Protein AF-A0A3M2F5F4-F1 (afdb_monomer_lite)

Radius of gyration: 20.63 Å; chains: 1; bounding box: 65×39×40 Å

pLDDT: mean 79.38, std 19.66, range [42.78, 97.75]

Secondary structure (DSSP, 8-state):
-PPP-------------------SSPPPHHHHHHHHHHHHTT--SHHHHHHHHHHHHHHHHHHHS-HHHHHHHHHHHHHHHHHTT--

Foldseek 3Di:
DDDDDDDDDDPDDDPDPPPDDPDPVDDDLVRLLVVLCVLLPPFDDPLSVQLNVLSVVLVVCVVPHDNVSSVVSSVSSVVSSVCGPVD

Sequence (87 aa):
MRPLLIIPLALMAATSAMAAPFGLTGKSIEERAAELDAQVKGKTDYHAHLARELAMAASAEKAQHDTKVAQALMSLAEREAAKSGRQ

Structure (mmCIF, N/CA/C/O backbone):
data_AF-A0A3M2F5F4-F1
#
_entry.id   AF-A0A3M2F5F4-F1
#
loop_
_atom_site.group_PDB
_atom_site.id
_atom_site.type_symbol
_atom_site.label_atom_id
_atom_site.label_alt_id
_atom_site.label_comp_id
_atom_site.label_asym_id
_atom_site.label_entity_id
_atom_site.label_seq_id
_atom_site.pdbx_PDB_ins_code
_atom_site.Cartn_x
_atom_site.Cartn_y
_atom_site.Cartn_z
_atom_site.occupancy
_atom_site.B_iso_or_equiv
_atom_site.auth_seq_id
_atom_site.auth_comp_id
_atom_site.auth_asym_id
_atom_site.auth_atom_id
_atom_site.pdbx_PDB_model_num
ATOM 1 N N . MET A 1 1 ? 53.206 30.842 22.821 1.00 42.78 1 MET A N 1
ATOM 2 C CA . MET A 1 1 ? 52.812 29.417 22.783 1.00 42.78 1 MET A CA 1
ATOM 3 C C . MET A 1 1 ? 51.370 29.362 22.294 1.00 42.78 1 MET A C 1
ATOM 5 O O . MET A 1 1 ? 50.506 29.894 22.974 1.00 42.78 1 MET A O 1
ATOM 9 N N . ARG A 1 2 ? 51.128 28.896 21.060 1.00 45.28 2 ARG A N 1
ATOM 10 C CA . ARG A 1 2 ? 49.797 28.891 20.416 1.00 45.28 2 ARG A CA 1
ATOM 11 C C . ARG A 1 2 ? 49.154 27.515 20.633 1.00 45.28 2 ARG A C 1
ATOM 13 O O . ARG A 1 2 ? 49.835 26.530 20.352 1.00 45.28 2 ARG A O 1
ATOM 20 N N . PRO A 1 3 ? 47.912 27.418 21.129 1.00 53.16 3 PRO A N 1
ATOM 21 C CA . PRO A 1 3 ? 47.267 26.129 21.333 1.00 53.16 3 PRO A CA 1
ATOM 22 C C . PRO A 1 3 ? 46.763 25.544 20.005 1.00 53.16 3 PRO A C 1
ATOM 24 O O . PRO A 1 3 ? 46.189 26.252 19.177 1.00 53.16 3 PRO A O 1
ATOM 27 N N . LEU A 1 4 ? 47.001 24.240 19.826 1.00 49.78 4 LEU A N 1
ATOM 28 C CA . LEU A 1 4 ? 46.383 23.386 18.812 1.00 49.78 4 LEU A CA 1
ATOM 29 C C . LEU A 1 4 ? 44.851 23.452 18.945 1.00 49.78 4 LEU A C 1
ATOM 31 O O . LEU A 1 4 ? 44.311 23.111 19.995 1.00 49.78 4 LEU A O 1
ATOM 35 N N . LEU A 1 5 ? 44.158 23.831 17.871 1.00 51.03 5 LEU A N 1
ATOM 36 C CA . LEU A 1 5 ? 42.713 23.652 17.735 1.00 51.03 5 LEU A CA 1
ATOM 37 C C . LEU A 1 5 ? 42.447 22.300 17.064 1.00 51.03 5 LEU A C 1
ATOM 39 O O . LEU A 1 5 ? 42.638 22.139 15.861 1.00 51.03 5 LEU A O 1
ATOM 43 N N . ILE A 1 6 ? 42.024 21.326 17.868 1.00 59.12 6 ILE A N 1
ATOM 44 C CA . ILE A 1 6 ? 41.418 20.069 17.422 1.00 59.12 6 ILE A CA 1
ATOM 45 C C . ILE A 1 6 ? 39.981 20.411 17.016 1.00 59.12 6 ILE A C 1
ATOM 47 O O . ILE A 1 6 ? 39.180 20.803 17.862 1.00 59.12 6 ILE A O 1
ATOM 51 N N . ILE A 1 7 ? 39.664 20.319 15.725 1.00 58.59 7 ILE A N 1
ATOM 52 C CA . ILE A 1 7 ? 38.302 20.525 15.216 1.00 58.59 7 ILE A CA 1
ATOM 53 C C . ILE A 1 7 ? 37.513 19.230 15.465 1.00 58.59 7 ILE A C 1
ATOM 55 O O . ILE A 1 7 ? 37.900 18.189 14.928 1.00 58.59 7 ILE A O 1
ATOM 59 N N . PRO A 1 8 ? 36.433 19.247 16.265 1.00 49.38 8 PRO A N 1
ATOM 60 C CA . PRO A 1 8 ? 35.598 18.073 16.447 1.00 49.38 8 PRO A CA 1
ATOM 61 C C . PRO A 1 8 ? 34.759 17.822 15.190 1.00 49.38 8 PRO A C 1
ATOM 63 O O . PRO A 1 8 ? 34.134 18.724 14.631 1.00 49.38 8 PRO A O 1
ATOM 66 N N . LEU A 1 9 ? 34.756 16.558 14.775 1.00 51.78 9 LEU A N 1
ATOM 67 C CA . LEU A 1 9 ? 33.911 15.965 13.749 1.00 51.78 9 LEU A CA 1
ATOM 68 C C . LEU A 1 9 ? 32.430 16.154 14.126 1.00 51.78 9 LEU A C 1
ATOM 70 O O . LEU A 1 9 ? 31.852 15.354 14.860 1.00 51.78 9 LEU A O 1
ATOM 74 N N . ALA A 1 10 ? 31.821 17.244 13.659 1.00 48.97 10 ALA A N 1
ATOM 75 C CA . ALA A 1 10 ? 30.399 17.505 13.831 1.00 48.97 10 ALA A CA 1
ATOM 76 C C . ALA A 1 10 ? 29.594 16.687 12.812 1.00 48.97 10 ALA A C 1
ATOM 78 O O . ALA A 1 10 ? 29.389 17.081 11.665 1.00 48.97 10 ALA A O 1
ATOM 79 N N . LEU A 1 11 ? 29.155 15.522 13.279 1.00 53.88 11 LEU A N 1
ATOM 80 C CA . LEU A 1 11 ? 28.103 14.679 12.727 1.00 53.88 11 LEU A CA 1
ATOM 81 C C . LEU A 1 11 ? 26.804 15.497 12.569 1.00 53.88 11 LEU A C 1
ATOM 83 O O . LEU A 1 11 ? 25.978 15.550 13.478 1.00 53.88 11 LEU A O 1
ATOM 87 N N . MET A 1 12 ? 26.616 16.165 11.428 1.00 52.19 12 MET A N 1
ATOM 88 C CA . MET A 1 12 ? 25.325 16.766 11.084 1.00 52.19 12 MET A CA 1
ATOM 89 C C . MET A 1 12 ? 24.376 15.674 10.593 1.00 52.19 12 MET A C 1
ATOM 91 O O . MET A 1 12 ? 24.379 15.265 9.434 1.00 52.19 12 MET A O 1
ATOM 95 N N . ALA A 1 13 ? 23.557 15.214 11.535 1.00 54.72 13 ALA A N 1
ATOM 96 C CA . ALA A 1 13 ? 22.293 14.551 11.291 1.00 54.72 13 ALA A CA 1
ATOM 97 C C . ALA A 1 13 ? 21.404 15.426 10.391 1.00 54.72 13 ALA A C 1
ATOM 99 O O . ALA A 1 13 ? 20.947 16.492 10.797 1.00 54.72 13 ALA A O 1
ATOM 100 N N . ALA A 1 14 ? 21.152 14.964 9.170 1.00 54.72 14 ALA A N 1
ATOM 101 C CA . ALA A 1 14 ? 20.146 15.535 8.283 1.00 54.72 14 ALA A CA 1
ATOM 102 C C . ALA A 1 14 ? 19.542 14.442 7.391 1.00 54.72 14 ALA A C 1
ATOM 104 O O . ALA A 1 14 ? 19.565 14.527 6.168 1.00 54.72 14 ALA A O 1
ATOM 105 N N . THR A 1 15 ? 18.989 13.391 7.995 1.00 50.56 15 THR A N 1
ATOM 106 C CA . THR A 1 15 ? 17.935 12.618 7.332 1.00 50.56 15 THR A CA 1
ATOM 107 C C . THR A 1 15 ? 16.616 13.298 7.654 1.00 50.56 15 THR A C 1
ATOM 109 O O . THR A 1 15 ? 15.985 13.084 8.685 1.00 50.56 15 THR A O 1
ATOM 112 N N . SER A 1 16 ? 16.251 14.206 6.759 1.00 48.88 16 SER A N 1
ATOM 113 C CA . SER A 1 16 ? 14.942 14.824 6.646 1.00 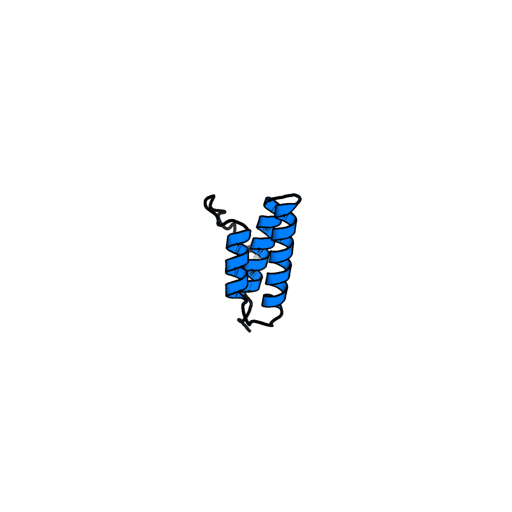48.88 16 SER A CA 1
ATOM 114 C C . SER A 1 16 ? 13.845 13.769 6.800 1.00 48.88 16 SER A C 1
ATOM 116 O O . SER A 1 16 ? 13.624 12.925 5.931 1.00 48.88 16 SER A O 1
ATOM 118 N N . ALA A 1 17 ? 13.138 13.834 7.927 1.00 48.88 17 ALA A N 1
ATOM 119 C CA . ALA A 1 17 ? 11.837 13.216 8.082 1.00 48.88 17 ALA A CA 1
ATOM 120 C C . ALA A 1 17 ? 10.903 13.853 7.044 1.00 48.88 17 ALA A C 1
ATOM 122 O O . ALA A 1 17 ? 10.371 14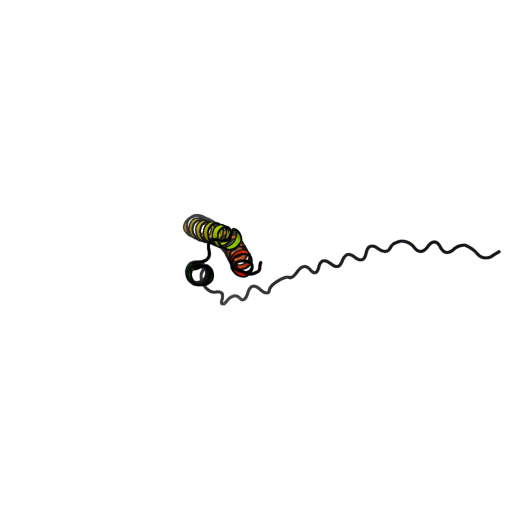.943 7.244 1.00 48.88 17 ALA A O 1
ATOM 123 N N . MET A 1 18 ? 10.748 13.189 5.898 1.00 49.22 18 MET A N 1
ATOM 124 C CA . MET A 1 18 ? 9.739 13.519 4.899 1.00 49.22 18 MET A CA 1
ATOM 125 C C . MET A 1 18 ? 8.365 13.181 5.491 1.00 49.22 18 MET A C 1
ATOM 127 O O . MET A 1 18 ? 7.806 12.111 5.248 1.00 49.22 18 MET A O 1
ATOM 131 N N . ALA A 1 19 ? 7.840 14.088 6.312 1.00 49.41 19 ALA A N 1
ATOM 132 C CA . ALA A 1 19 ? 6.437 14.122 6.679 1.00 49.41 19 ALA A CA 1
ATOM 133 C C . ALA A 1 19 ? 5.647 14.503 5.420 1.00 49.41 19 ALA A C 1
ATOM 135 O O . ALA A 1 19 ? 5.544 15.673 5.060 1.00 49.41 19 ALA A O 1
ATOM 136 N N . ALA A 1 20 ? 5.143 13.500 4.702 1.00 53.28 20 ALA A N 1
ATOM 137 C CA . ALA A 1 20 ? 4.181 13.735 3.636 1.00 53.28 20 ALA A CA 1
ATOM 138 C C . ALA A 1 20 ? 2.847 14.183 4.271 1.00 53.28 20 ALA A C 1
ATOM 140 O O . ALA A 1 20 ? 2.365 13.506 5.184 1.00 53.28 20 ALA A O 1
ATOM 141 N N . PRO A 1 21 ? 2.249 15.304 3.829 1.00 44.31 21 PRO A N 1
ATOM 142 C CA . PRO A 1 21 ? 0.973 15.772 4.350 1.00 44.31 21 PRO A CA 1
ATOM 143 C C . PRO A 1 21 ? -0.135 14.808 3.912 1.00 44.31 21 PRO A C 1
ATOM 145 O O . PRO A 1 21 ? -0.431 14.666 2.727 1.00 44.31 21 PRO A O 1
ATOM 148 N N . PHE A 1 22 ? -0.738 14.125 4.883 1.00 49.28 22 PHE A N 1
ATOM 149 C CA . PHE A 1 22 ? -1.896 13.260 4.682 1.00 49.28 22 PHE A CA 1
ATOM 150 C C . PHE A 1 22 ? -3.130 14.152 4.460 1.00 49.28 22 PHE A C 1
ATOM 152 O O . PHE A 1 22 ? -3.761 14.623 5.406 1.00 49.28 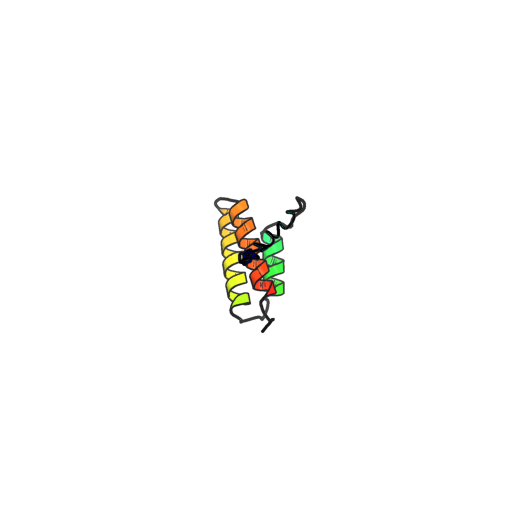22 PHE A O 1
ATOM 159 N N . GLY A 1 23 ? -3.423 14.461 3.195 1.00 45.19 23 GLY A N 1
ATOM 160 C CA . GLY A 1 23 ? -4.623 15.189 2.792 1.00 45.19 23 GLY A CA 1
ATOM 161 C C . GLY A 1 23 ? -5.881 14.370 3.086 1.00 45.19 23 GLY A C 1
ATOM 162 O O . GLY A 1 23 ? -6.039 13.257 2.592 1.00 45.19 23 GLY A O 1
ATOM 163 N N . LEU A 1 24 ? -6.786 14.942 3.879 1.00 48.62 24 LEU A N 1
ATOM 164 C CA . LEU A 1 24 ? -8.072 14.383 4.324 1.00 48.62 24 LEU A CA 1
ATOM 165 C C . LEU A 1 24 ? -9.162 14.314 3.225 1.00 48.62 24 LEU A C 1
ATOM 167 O O . LEU A 1 24 ? -10.345 14.192 3.522 1.00 48.62 24 LEU A O 1
ATOM 171 N N . THR A 1 25 ? -8.762 14.329 1.955 1.00 55.00 25 THR A N 1
ATOM 172 C CA . THR A 1 25 ? -9.578 13.965 0.782 1.00 55.00 25 THR A CA 1
ATOM 173 C C . THR A 1 25 ? -8.848 12.875 -0.010 1.00 55.00 25 THR A C 1
ATOM 175 O O . THR A 1 25 ? -8.625 12.972 -1.213 1.00 55.00 25 THR A O 1
ATOM 178 N N . GLY A 1 26 ? -8.362 11.860 0.705 1.00 64.19 26 GLY A N 1
ATOM 179 C CA . GLY A 1 26 ? -7.600 10.755 0.132 1.00 64.19 26 GLY A CA 1
ATOM 180 C C . GLY A 1 26 ? -8.509 9.694 -0.480 1.00 64.19 26 GLY A C 1
ATOM 181 O O . GLY A 1 26 ? -9.526 9.338 0.115 1.00 64.19 26 GLY A O 1
ATOM 182 N N . LYS A 1 27 ? -8.111 9.170 -1.645 1.00 76.25 27 LYS A N 1
ATOM 183 C CA . LYS A 1 27 ? -8.706 7.974 -2.255 1.00 76.25 27 LYS A CA 1
ATOM 184 C C . LYS A 1 27 ? -8.856 6.856 -1.223 1.00 76.25 27 LYS A C 1
ATOM 186 O O . LYS A 1 27 ? -7.981 6.663 -0.370 1.00 76.25 27 LYS A O 1
ATOM 191 N N . SER A 1 28 ? -9.951 6.110 -1.320 1.00 89.38 28 SER A N 1
ATOM 192 C CA . SER A 1 28 ? -10.161 4.906 -0.514 1.00 89.38 28 SER A CA 1
ATOM 193 C C . SER A 1 28 ? -9.051 3.875 -0.766 1.00 89.38 28 SER A C 1
ATOM 195 O O . SER A 1 28 ? -8.344 3.931 -1.773 1.00 89.38 28 SER A O 1
ATOM 197 N N . ILE A 1 29 ? -8.873 2.917 0.149 1.00 90.44 29 ILE A N 1
ATOM 198 C CA . ILE A 1 29 ? -7.900 1.828 -0.048 1.00 90.44 29 ILE A CA 1
ATOM 199 C C . ILE A 1 29 ? -8.228 1.045 -1.321 1.00 90.44 29 ILE A C 1
ATOM 201 O O . ILE A 1 29 ? -7.319 0.676 -2.046 1.00 90.44 29 ILE A O 1
ATOM 205 N N . GLU A 1 30 ? -9.503 0.849 -1.636 1.00 91.25 30 GLU A N 1
ATOM 206 C CA . GLU A 1 30 ? -9.951 0.147 -2.836 1.00 91.25 30 GLU A CA 1
ATOM 207 C C . GLU A 1 30 ? -9.569 0.899 -4.112 1.00 91.25 30 GLU A C 1
ATOM 209 O O . GLU A 1 30 ? -9.024 0.306 -5.040 1.00 91.25 30 GLU A O 1
ATOM 214 N N . GLU A 1 31 ? -9.801 2.212 -4.147 1.00 92.81 31 GLU A N 1
ATOM 215 C CA . GLU A 1 31 ? -9.395 3.058 -5.275 1.00 92.81 31 GLU A CA 1
ATOM 216 C C . GLU A 1 31 ? -7.874 3.046 -5.452 1.00 92.81 31 GLU A C 1
ATOM 218 O O . GLU A 1 31 ? -7.376 2.884 -6.565 1.00 92.81 31 GLU A O 1
ATOM 223 N N . ARG A 1 32 ? -7.126 3.153 -4.350 1.00 94.31 32 ARG A N 1
ATOM 224 C CA . ARG A 1 32 ? -5.658 3.086 -4.364 1.00 94.31 32 ARG A CA 1
ATOM 225 C C . ARG A 1 32 ? -5.155 1.716 -4.816 1.00 94.31 32 ARG A C 1
ATOM 227 O O . ARG A 1 32 ? -4.211 1.649 -5.594 1.00 94.31 32 ARG A O 1
ATOM 234 N N . ALA A 1 33 ? -5.801 0.632 -4.388 1.00 93.75 33 ALA A N 1
ATOM 235 C CA . ALA A 1 33 ? -5.471 -0.727 -4.808 1.00 93.75 33 ALA A CA 1
ATOM 236 C C . ALA A 1 33 ? -5.686 -0.919 -6.315 1.00 93.75 33 ALA A C 1
ATOM 238 O O . ALA A 1 33 ? -4.829 -1.490 -6.984 1.00 93.75 33 ALA A O 1
ATOM 239 N N . ALA A 1 34 ? -6.798 -0.413 -6.855 1.00 93.62 34 ALA A N 1
ATOM 240 C CA . ALA A 1 34 ? -7.093 -0.486 -8.283 1.00 93.62 34 ALA A CA 1
ATOM 241 C C . ALA A 1 34 ? -6.073 0.302 -9.123 1.00 93.62 34 ALA A C 1
ATOM 243 O O . ALA A 1 34 ? -5.608 -0.176 -10.159 1.00 93.62 34 ALA A O 1
ATOM 244 N N . GLU A 1 35 ? -5.681 1.492 -8.665 1.00 94.50 35 GLU A N 1
ATOM 245 C CA . GLU A 1 35 ? -4.638 2.287 -9.320 1.00 94.50 35 GLU A CA 1
ATOM 246 C C . GLU A 1 35 ? -3.265 1.627 -9.246 1.00 94.50 35 GLU A C 1
ATOM 248 O O . GLU A 1 35 ? -2.533 1.607 -10.238 1.00 94.50 35 GLU A O 1
ATOM 253 N N . LEU A 1 36 ? -2.927 1.054 -8.091 1.00 95.12 36 LEU A N 1
ATOM 254 C CA . LEU A 1 36 ? -1.691 0.311 -7.907 1.00 95.12 36 LEU A CA 1
ATOM 255 C C . LEU A 1 36 ? -1.637 -0.899 -8.837 1.00 95.12 36 LEU A C 1
ATOM 257 O O . LEU A 1 36 ? -0.621 -1.089 -9.505 1.00 95.12 36 LEU A O 1
ATOM 261 N N . ASP A 1 37 ? -2.717 -1.680 -8.934 1.00 93.88 37 ASP A N 1
ATOM 262 C CA . ASP A 1 37 ? -2.795 -2.828 -9.842 1.00 93.88 37 ASP A CA 1
ATOM 263 C C . ASP A 1 37 ? -2.580 -2.399 -11.298 1.00 93.88 37 ASP A C 1
ATOM 265 O O . ASP A 1 37 ? -1.760 -2.985 -12.008 1.00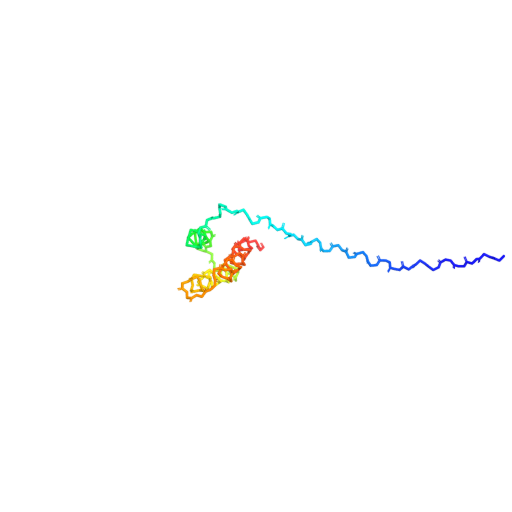 93.88 37 ASP A O 1
ATOM 269 N N . ALA A 1 38 ? -3.210 -1.297 -11.718 1.00 94.62 38 ALA A N 1
ATOM 270 C CA . ALA A 1 38 ? -2.973 -0.714 -13.034 1.00 94.62 38 ALA A CA 1
ATOM 271 C C . ALA A 1 38 ? -1.502 -0.294 -13.234 1.00 94.62 38 ALA A C 1
ATOM 273 O O . ALA A 1 38 ? -0.935 -0.540 -14.300 1.00 94.62 38 ALA A O 1
ATOM 274 N N . GLN A 1 39 ? -0.861 0.290 -12.217 1.00 93.19 39 GLN A N 1
ATOM 275 C CA . GLN A 1 39 ? 0.533 0.744 -12.274 1.00 93.19 39 GLN A CA 1
ATOM 276 C C . GLN A 1 39 ? 1.542 -0.408 -12.395 1.00 93.19 39 GLN A C 1
ATOM 278 O O . GLN A 1 39 ? 2.582 -0.259 -13.050 1.00 93.19 39 GLN A O 1
ATOM 283 N N . VAL A 1 40 ? 1.268 -1.548 -11.755 1.00 95.12 40 VAL A N 1
ATOM 284 C CA . VAL A 1 40 ? 2.145 -2.732 -11.782 1.00 95.12 40 VAL A CA 1
ATOM 285 C C . VAL A 1 40 ? 1.693 -3.787 -12.789 1.00 95.12 40 VAL A C 1
ATOM 287 O O . VAL A 1 40 ? 2.282 -4.870 -12.860 1.00 95.12 40 VAL A O 1
ATOM 290 N N . LYS A 1 41 ? 0.658 -3.507 -13.583 1.00 94.06 41 LYS A N 1
ATOM 291 C CA . LYS A 1 41 ? 0.124 -4.441 -14.573 1.00 94.06 41 LYS A CA 1
ATOM 292 C C . LYS A 1 41 ? 1.199 -4.842 -15.580 1.00 94.06 41 LYS A C 1
ATOM 294 O O . LYS A 1 41 ? 1.880 -4.001 -16.158 1.00 94.06 41 LYS A O 1
ATOM 299 N N . GLY A 1 42 ? 1.355 -6.150 -15.782 1.00 93.12 42 GLY A N 1
ATOM 300 C CA . GLY A 1 42 ? 2.355 -6.709 -16.698 1.00 93.12 42 GLY A CA 1
ATOM 301 C C . GLY A 1 42 ? 3.805 -6.633 -16.203 1.00 93.12 42 GLY A C 1
ATOM 302 O O . GLY A 1 42 ? 4.689 -7.148 -16.879 1.00 93.12 42 GLY A O 1
ATOM 303 N N . LYS A 1 43 ? 4.065 -6.046 -15.027 1.00 93.50 43 LYS A N 1
ATOM 304 C CA . LYS A 1 43 ? 5.397 -6.024 -14.414 1.00 93.50 43 LYS A CA 1
ATOM 305 C C . LYS A 1 43 ? 5.605 -7.266 -13.549 1.00 93.50 43 LYS A C 1
ATOM 307 O O . LYS A 1 43 ? 4.720 -7.657 -12.783 1.00 93.50 43 LYS A O 1
ATOM 312 N N . THR A 1 44 ? 6.768 -7.893 -13.668 1.00 94.38 44 THR A N 1
ATOM 313 C CA . THR A 1 44 ? 7.104 -9.148 -12.968 1.00 94.38 44 THR A CA 1
ATOM 314 C C . THR A 1 44 ? 8.335 -9.022 -12.077 1.00 94.38 44 THR A C 1
ATOM 316 O O . THR A 1 44 ? 8.816 -10.022 -11.555 1.00 94.38 44 THR A O 1
ATOM 319 N N . ASP A 1 45 ? 8.870 -7.811 -11.911 1.00 94.38 45 ASP A N 1
ATOM 320 C CA . ASP A 1 45 ? 9.999 -7.564 -11.022 1.00 94.38 45 ASP A CA 1
ATOM 321 C C . ASP A 1 45 ? 9.601 -7.650 -9.539 1.00 94.38 45 ASP A C 1
ATOM 323 O O . ASP A 1 45 ? 8.422 -7.615 -9.171 1.00 94.38 45 ASP A O 1
ATOM 327 N N . TYR A 1 46 ? 10.614 -7.749 -8.677 1.00 95.69 46 TYR A N 1
ATOM 328 C CA . TYR A 1 46 ? 10.440 -7.872 -7.230 1.00 95.69 46 TYR A CA 1
ATOM 329 C C . TYR A 1 46 ? 9.545 -6.775 -6.638 1.00 95.69 46 TYR A C 1
ATOM 331 O O . TYR A 1 46 ? 8.675 -7.063 -5.816 1.00 95.69 46 TYR A O 1
ATOM 339 N N . HIS A 1 47 ? 9.721 -5.525 -7.070 1.00 96.75 47 HIS A N 1
ATOM 340 C CA . HIS A 1 47 ? 8.966 -4.404 -6.522 1.00 96.75 47 HIS A CA 1
ATOM 341 C C . HIS A 1 47 ? 7.493 -4.457 -6.940 1.00 96.75 47 HIS A C 1
ATOM 343 O O . HIS A 1 47 ? 6.623 -4.158 -6.125 1.00 96.75 47 HIS A O 1
ATOM 349 N N . ALA A 1 48 ? 7.194 -4.904 -8.166 1.00 96.19 48 ALA A N 1
ATOM 350 C CA . ALA A 1 48 ? 5.818 -5.163 -8.597 1.00 96.19 48 ALA A CA 1
ATOM 351 C C . ALA A 1 48 ? 5.147 -6.248 -7.746 1.00 96.19 48 ALA A C 1
ATOM 353 O O . ALA A 1 48 ? 3.995 -6.091 -7.348 1.00 96.19 48 ALA A O 1
ATOM 354 N N . HIS A 1 49 ? 5.863 -7.337 -7.452 1.00 96.19 49 HIS A N 1
ATOM 355 C CA . HIS A 1 49 ? 5.342 -8.413 -6.611 1.00 96.19 49 HIS A CA 1
ATOM 356 C C . HIS A 1 49 ? 5.068 -7.925 -5.185 1.00 96.19 49 HIS A C 1
ATOM 358 O O . HIS A 1 49 ? 3.964 -8.090 -4.671 1.00 96.19 49 HIS A O 1
ATOM 364 N N . LEU A 1 50 ? 6.050 -7.272 -4.558 1.00 97.38 50 LEU A N 1
ATOM 365 C CA . LEU A 1 50 ? 5.919 -6.764 -3.195 1.00 97.38 50 LEU A CA 1
ATOM 366 C C . LEU A 1 50 ? 4.797 -5.721 -3.071 1.00 97.38 50 LEU A C 1
ATOM 368 O O . LEU A 1 50 ? 4.062 -5.725 -2.086 1.00 97.38 50 LEU A O 1
ATOM 372 N N . ALA A 1 51 ? 4.623 -4.867 -4.081 1.00 97.06 51 ALA A N 1
ATOM 373 C CA . ALA A 1 51 ? 3.524 -3.910 -4.118 1.00 97.06 51 ALA A CA 1
ATOM 374 C C . ALA A 1 51 ? 2.148 -4.597 -4.075 1.00 97.06 51 ALA A C 1
ATOM 376 O O . ALA A 1 51 ? 1.278 -4.165 -3.321 1.00 97.06 51 ALA A O 1
ATOM 377 N N . ARG A 1 52 ? 1.953 -5.690 -4.828 1.00 96.62 52 ARG A N 1
ATOM 378 C CA . ARG A 1 52 ? 0.687 -6.445 -4.814 1.00 96.62 52 ARG A CA 1
ATOM 379 C C . ARG A 1 52 ? 0.416 -7.073 -3.451 1.00 96.62 52 ARG A C 1
ATOM 381 O O . ARG A 1 52 ? -0.682 -6.915 -2.927 1.00 96.62 52 ARG A O 1
ATOM 388 N N . GLU A 1 53 ? 1.416 -7.719 -2.856 1.00 97.75 53 GLU A N 1
ATOM 389 C CA . GLU A 1 53 ? 1.292 -8.342 -1.529 1.00 97.75 53 GLU A CA 1
ATOM 390 C C . GLU A 1 53 ? 0.885 -7.324 -0.456 1.00 97.75 53 GLU A C 1
ATOM 392 O O . GLU A 1 53 ? -0.054 -7.546 0.309 1.00 97.75 53 GLU A O 1
ATOM 397 N N . LEU A 1 54 ? 1.537 -6.159 -0.442 1.00 97.62 54 LEU A N 1
ATOM 398 C CA . LEU A 1 54 ? 1.226 -5.095 0.511 1.00 97.62 54 LEU A CA 1
ATOM 399 C C . LEU A 1 54 ? -0.172 -4.500 0.290 1.00 97.62 54 LEU A C 1
ATOM 401 O O . LEU A 1 54 ? -0.868 -4.208 1.262 1.00 97.62 54 LEU A O 1
ATOM 405 N N . ALA A 1 55 ? -0.612 -4.345 -0.963 1.00 96.50 55 ALA A N 1
ATOM 406 C CA . ALA A 1 55 ? -1.957 -3.864 -1.280 1.00 96.50 55 ALA A CA 1
ATOM 407 C C . ALA A 1 55 ? -3.050 -4.876 -0.883 1.00 96.50 55 ALA A C 1
ATOM 409 O O . ALA A 1 55 ? -4.106 -4.483 -0.375 1.00 96.50 55 ALA A O 1
ATOM 410 N N . MET A 1 56 ? -2.791 -6.177 -1.056 1.00 95.88 56 MET A N 1
ATOM 411 C CA . MET A 1 56 ? -3.681 -7.241 -0.580 1.00 95.88 56 MET A CA 1
ATOM 412 C C . MET A 1 56 ? -3.779 -7.237 0.947 1.00 95.88 56 MET A C 1
ATOM 414 O O . MET A 1 56 ? -4.888 -7.233 1.484 1.00 95.88 56 MET A O 1
ATOM 418 N N . ALA A 1 57 ? -2.644 -7.149 1.646 1.00 95.12 57 ALA A N 1
ATOM 419 C CA . ALA A 1 57 ? -2.614 -7.047 3.103 1.00 95.12 57 ALA A CA 1
ATOM 420 C C . ALA A 1 57 ? -3.355 -5.795 3.604 1.00 95.12 57 ALA A C 1
ATOM 422 O O . ALA A 1 57 ? -4.151 -5.884 4.533 1.00 95.12 57 ALA A O 1
ATOM 423 N N . ALA A 1 58 ? -3.171 -4.645 2.946 1.00 94.75 58 ALA A N 1
ATOM 424 C CA . ALA A 1 58 ? -3.896 -3.417 3.267 1.00 94.75 58 ALA A CA 1
ATOM 425 C C . ALA A 1 58 ? -5.419 -3.582 3.139 1.00 94.75 58 ALA A C 1
ATOM 427 O O . ALA A 1 58 ? -6.173 -3.101 3.984 1.00 94.75 58 ALA A O 1
ATOM 428 N N . SER A 1 59 ? -5.873 -4.266 2.087 1.00 93.06 59 SER A N 1
ATOM 429 C CA . SER A 1 59 ? -7.298 -4.512 1.845 1.00 93.06 59 SER A CA 1
ATOM 430 C C . SER A 1 59 ? -7.892 -5.463 2.889 1.00 93.06 59 SER A C 1
ATOM 432 O O . SER A 1 59 ? -8.978 -5.204 3.407 1.00 93.06 59 SER A O 1
ATOM 434 N N . ALA A 1 60 ? -7.160 -6.522 3.247 1.00 92.56 60 ALA A N 1
ATOM 435 C CA . ALA A 1 60 ? -7.555 -7.455 4.301 1.00 92.56 60 ALA A CA 1
ATOM 436 C C . ALA A 1 60 ? -7.634 -6.765 5.674 1.00 92.56 60 ALA A C 1
ATOM 438 O O . ALA A 1 60 ? -8.627 -6.912 6.384 1.00 92.56 60 ALA A O 1
ATOM 439 N N . GLU A 1 61 ? -6.632 -5.949 6.006 1.00 91.69 61 GLU A N 1
ATOM 440 C CA . GLU A 1 61 ? -6.571 -5.206 7.265 1.00 91.69 61 GLU A CA 1
ATOM 441 C C . GLU A 1 61 ? -7.726 -4.202 7.386 1.00 91.69 61 GLU A C 1
ATOM 443 O O . GLU A 1 61 ? -8.394 -4.140 8.420 1.00 91.69 61 GLU A O 1
ATOM 448 N N . LYS A 1 62 ? -8.032 -3.464 6.306 1.00 89.62 62 LYS A N 1
ATOM 449 C CA . LYS A 1 62 ? -9.177 -2.540 6.275 1.00 89.62 62 LYS A CA 1
ATOM 450 C C . LYS A 1 62 ? -10.492 -3.274 6.548 1.00 89.62 62 LYS A C 1
ATOM 452 O O . LYS A 1 62 ? -11.358 -2.729 7.227 1.00 89.62 62 LYS A O 1
ATOM 457 N N . ALA A 1 63 ? -10.656 -4.473 5.989 1.00 85.31 63 ALA A N 1
ATOM 458 C CA . ALA A 1 63 ? -11.891 -5.238 6.110 1.00 85.31 63 ALA A CA 1
ATOM 459 C C . ALA A 1 63 ? -12.139 -5.770 7.533 1.00 85.31 63 ALA A C 1
ATOM 461 O O . ALA A 1 63 ? -13.291 -6.021 7.881 1.00 85.31 63 ALA A O 1
ATOM 462 N N . GLN A 1 64 ? -11.089 -5.955 8.340 1.00 77.62 64 GLN A N 1
ATOM 463 C CA . GLN A 1 64 ? -11.176 -6.702 9.599 1.00 77.62 64 GLN A CA 1
ATOM 464 C C . GLN A 1 64 ? -10.880 -5.871 10.858 1.00 77.62 64 GLN A C 1
ATOM 466 O O . GLN A 1 64 ? -11.429 -6.181 11.916 1.00 77.62 64 GLN A O 1
ATOM 471 N N . HIS A 1 65 ? -10.027 -4.843 10.777 1.00 72.69 65 HIS A N 1
ATOM 472 C CA . HIS A 1 65 ? -9.372 -4.300 11.972 1.00 72.69 65 HIS A CA 1
ATOM 473 C C . HIS A 1 65 ? -9.150 -2.779 11.931 1.00 72.69 65 HIS A C 1
ATOM 475 O O . HIS A 1 65 ? -10.029 -2.018 12.340 1.00 72.69 65 HIS A O 1
ATOM 481 N N . ASP A 1 66 ? -7.962 -2.324 11.508 1.00 76.62 66 ASP A N 1
ATOM 482 C CA . ASP A 1 66 ? -7.504 -0.943 11.674 1.00 76.62 66 ASP A CA 1
ATOM 483 C C . ASP A 1 66 ? -7.230 -0.249 10.332 1.00 76.62 66 ASP A C 1
ATOM 485 O O . ASP A 1 66 ? -6.263 -0.511 9.611 1.00 76.62 66 ASP A O 1
ATOM 489 N N . THR A 1 67 ? -8.062 0.749 10.036 1.00 84.31 67 THR A N 1
ATOM 490 C CA . THR A 1 67 ? -7.915 1.611 8.857 1.00 84.31 67 THR A CA 1
ATOM 491 C C . THR A 1 67 ? -6.564 2.332 8.761 1.00 84.31 67 THR A C 1
ATOM 493 O O . THR A 1 67 ? -6.117 2.608 7.648 1.00 84.31 67 THR A O 1
ATOM 496 N N . LYS A 1 68 ? -5.873 2.618 9.873 1.00 88.88 68 LYS A N 1
ATOM 497 C CA . LYS A 1 68 ? -4.553 3.274 9.856 1.00 88.88 68 LYS A CA 1
ATOM 498 C C . LYS A 1 68 ? -3.449 2.326 9.405 1.00 88.88 68 LYS A C 1
ATOM 500 O O . LYS A 1 68 ? -2.590 2.728 8.620 1.00 88.88 68 LYS A O 1
ATOM 505 N N . VAL A 1 69 ? -3.479 1.074 9.862 1.00 89.75 69 VAL A N 1
ATOM 506 C CA . VAL A 1 69 ? -2.525 0.045 9.422 1.00 89.75 69 VAL A CA 1
ATOM 507 C C . VAL A 1 69 ? -2.748 -0.258 7.944 1.00 89.75 69 VAL A C 1
ATOM 509 O O . VAL A 1 69 ? -1.790 -0.246 7.172 1.00 89.75 69 VAL A O 1
ATOM 512 N N . ALA A 1 70 ? -4.007 -0.383 7.515 1.00 92.56 70 ALA A N 1
ATOM 513 C CA . ALA A 1 70 ? -4.351 -0.502 6.101 1.00 92.56 70 ALA A CA 1
ATOM 514 C C . ALA A 1 70 ? -3.794 0.664 5.261 1.00 92.56 70 ALA A C 1
ATOM 516 O O . ALA A 1 70 ? -3.180 0.454 4.215 1.00 92.56 70 ALA A O 1
ATOM 517 N N . GLN A 1 71 ? -3.939 1.906 5.733 1.00 92.19 71 GLN A N 1
ATOM 518 C CA . GLN A 1 71 ? -3.377 3.082 5.063 1.00 92.19 71 GLN A CA 1
ATOM 519 C C . GLN A 1 71 ? -1.848 3.064 4.993 1.00 92.19 71 GLN A C 1
ATOM 521 O O . GLN A 1 71 ? -1.283 3.453 3.965 1.00 92.19 71 GLN A O 1
ATOM 526 N N . ALA A 1 72 ? -1.174 2.620 6.054 1.00 93.62 72 ALA A N 1
ATOM 527 C CA . ALA A 1 72 ? 0.278 2.498 6.080 1.00 93.62 72 ALA A CA 1
ATOM 528 C C . ALA A 1 72 ? 0.767 1.426 5.093 1.00 93.62 72 ALA A C 1
ATOM 530 O O . ALA A 1 72 ? 1.650 1.707 4.281 1.00 93.62 72 ALA A O 1
ATOM 531 N N . LEU A 1 73 ? 0.143 0.243 5.100 1.00 95.75 73 LEU A N 1
ATOM 532 C CA . LEU A 1 73 ? 0.439 -0.849 4.168 1.00 95.75 73 LEU A CA 1
ATOM 533 C C . LEU A 1 73 ? 0.226 -0.421 2.715 1.00 95.75 73 LEU A C 1
ATOM 535 O O . LEU A 1 73 ? 1.117 -0.613 1.891 1.00 95.75 73 LEU A O 1
ATOM 539 N N . MET A 1 74 ? -0.887 0.252 2.411 1.00 96.94 74 MET A N 1
ATOM 540 C CA . MET A 1 74 ? -1.139 0.772 1.065 1.00 96.94 74 MET A CA 1
ATOM 541 C C . MET A 1 74 ? -0.089 1.812 0.648 1.00 96.94 74 MET A C 1
ATOM 543 O O . MET A 1 74 ? 0.390 1.812 -0.481 1.00 96.94 74 MET A O 1
ATOM 547 N N . SER A 1 75 ? 0.349 2.665 1.575 1.00 95.69 75 SER A N 1
ATOM 548 C CA . SER A 1 75 ? 1.395 3.654 1.285 1.00 95.69 75 SER A CA 1
ATOM 549 C C . SER A 1 75 ? 2.764 3.010 1.037 1.00 95.69 75 SER A C 1
ATOM 551 O O . SER A 1 75 ? 3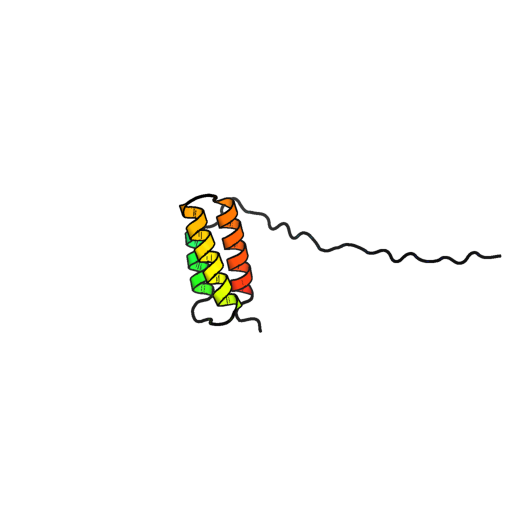.572 3.549 0.281 1.00 95.69 75 SER A O 1
ATOM 553 N N . LEU A 1 76 ? 3.056 1.866 1.664 1.00 96.31 76 LEU A N 1
ATOM 554 C CA . LEU A 1 76 ? 4.248 1.070 1.357 1.00 96.31 76 LEU A CA 1
ATOM 555 C C . LEU A 1 76 ? 4.113 0.383 -0.005 1.00 96.31 76 LEU A C 1
ATOM 557 O O . LEU A 1 76 ? 5.059 0.417 -0.790 1.00 96.31 76 LEU A O 1
ATOM 561 N N . ALA A 1 77 ? 2.934 -0.162 -0.309 1.00 97.00 77 ALA A N 1
ATOM 562 C CA . ALA A 1 77 ? 2.634 -0.782 -1.593 1.00 97.00 77 ALA A CA 1
ATOM 563 C C . ALA A 1 77 ? 2.910 0.184 -2.759 1.00 97.00 77 ALA A C 1
ATOM 565 O O . ALA A 1 77 ? 3.640 -0.151 -3.689 1.00 97.00 77 ALA A O 1
ATOM 566 N N . GLU A 1 78 ? 2.413 1.419 -2.666 1.00 96.06 78 GLU A N 1
ATOM 567 C CA . GLU A 1 78 ? 2.622 2.468 -3.674 1.00 96.06 78 GLU A CA 1
ATOM 568 C C . GLU A 1 78 ? 4.097 2.855 -3.838 1.00 96.06 78 GLU A C 1
ATOM 570 O O . GLU A 1 78 ? 4.569 3.101 -4.951 1.00 96.06 78 GLU A O 1
ATOM 575 N N . ARG A 1 79 ? 4.865 2.883 -2.740 1.00 95.56 79 ARG A N 1
ATOM 576 C CA . ARG A 1 79 ? 6.311 3.156 -2.794 1.00 95.56 79 ARG A CA 1
ATOM 577 C C . ARG A 1 79 ? 7.058 2.070 -3.557 1.00 95.56 79 ARG A C 1
ATOM 579 O O . ARG A 1 79 ? 7.972 2.395 -4.314 1.00 95.56 79 ARG A O 1
ATOM 586 N N . GLU A 1 80 ? 6.685 0.809 -3.370 1.00 95.81 80 GLU A N 1
ATOM 587 C CA . GLU A 1 80 ? 7.271 -0.308 -4.111 1.00 95.81 80 GLU A CA 1
ATOM 588 C C . GLU A 1 80 ? 6.810 -0.302 -5.574 1.00 95.81 80 GLU A C 1
ATOM 590 O O . GLU A 1 80 ? 7.646 -0.365 -6.474 1.00 95.81 80 GLU A O 1
ATOM 595 N N . ALA A 1 81 ? 5.525 -0.065 -5.846 1.00 94.12 81 ALA A N 1
ATOM 596 C CA . ALA A 1 81 ? 5.010 0.079 -7.210 1.00 94.12 81 ALA A CA 1
ATOM 597 C C . ALA A 1 81 ? 5.755 1.171 -7.997 1.00 94.12 81 ALA A C 1
ATOM 599 O O . ALA A 1 81 ? 6.078 0.991 -9.174 1.00 94.12 81 ALA A O 1
ATOM 600 N N . ALA A 1 82 ? 6.109 2.277 -7.334 1.00 93.50 82 ALA A N 1
ATOM 601 C CA . ALA A 1 82 ? 6.911 3.333 -7.933 1.00 93.50 82 ALA A CA 1
ATOM 602 C C . ALA A 1 82 ? 8.345 2.884 -8.267 1.00 93.50 82 ALA A C 1
ATOM 604 O O . ALA A 1 82 ? 8.942 3.413 -9.200 1.00 93.50 82 ALA A O 1
ATOM 605 N N . LYS A 1 83 ? 8.956 1.963 -7.513 1.00 92.25 83 LYS A N 1
ATOM 606 C CA . LYS A 1 83 ? 10.306 1.428 -7.802 1.00 92.25 83 LYS A CA 1
ATOM 607 C C . LYS A 1 83 ? 10.302 0.416 -8.951 1.00 92.25 83 LYS A C 1
ATOM 609 O O . LYS A 1 83 ? 11.309 0.275 -9.636 1.00 92.25 83 LYS A O 1
ATOM 614 N N . SER A 1 84 ? 9.176 -0.245 -9.195 1.00 90.00 84 SER A N 1
ATOM 615 C CA . SER A 1 84 ? 9.041 -1.241 -10.257 1.00 90.00 84 SER A CA 1
ATOM 616 C C . SER A 1 84 ? 9.273 -0.655 -11.659 1.00 90.00 84 SER A C 1
ATOM 618 O O . SER A 1 84 ? 8.620 0.309 -12.077 1.00 90.00 84 SER A O 1
ATOM 620 N N . GLY A 1 85 ? 10.201 -1.265 -12.402 1.00 74.00 85 GLY A N 1
ATOM 621 C CA . GLY A 1 85 ? 10.648 -0.815 -13.727 1.00 74.00 85 GLY A CA 1
ATOM 622 C C . GLY A 1 85 ? 11.739 0.265 -13.717 1.00 74.00 85 GLY A C 1
ATOM 623 O O . GLY A 1 85 ? 12.144 0.709 -14.786 1.00 74.00 85 GLY A O 1
ATOM 624 N N . ARG A 1 86 ? 12.226 0.686 -12.541 1.00 73.75 86 ARG A N 1
ATOM 625 C CA . ARG A 1 86 ? 13.428 1.521 -12.393 1.00 73.75 86 ARG A CA 1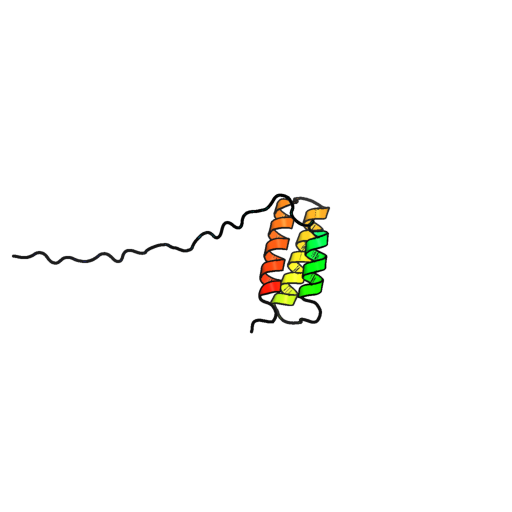
ATOM 626 C C . ARG A 1 86 ? 14.597 0.623 -11.983 1.00 73.75 86 ARG A C 1
ATOM 628 O O . ARG A 1 86 ? 14.913 0.538 -10.800 1.00 73.75 86 ARG A O 1
ATOM 635 N N . GLN A 1 87 ? 15.161 -0.097 -12.950 1.00 55.03 87 GLN A N 1
ATOM 636 C CA . GLN A 1 87 ? 16.411 -0.851 -12.806 1.00 55.03 87 GLN A CA 1
ATOM 637 C C . GLN A 1 87 ? 17.465 -0.267 -13.737 1.00 55.03 87 GLN A C 1
ATOM 639 O O . GLN A 1 87 ? 17.083 0.105 -14.869 1.00 55.03 87 GLN A O 1
#